Protein AF-A0AA39CEP9-F1 (afdb_monomer)

Organism: NCBI:txid386627

Foldseek 3Di:
DDDLDDDDLDDDDPVVVVVCCVVVVVVVVVDDPPDAQWDDDPQWIKGWDDDPPDIDIDIDGPPDDNVVVNVLSVLLVVLQCVVVVHDDPVCCNVPVVLSVLLVCLQDDSRDGDDPDSVVSNVVSVVVVVVVVVVVVVVVVVVPDDDDDDDDDDPDDDDDDDDDDDDD

Secondary structure (DSSP, 8-state):
---S----SS---HHHHHHHHHHHHHHHHT--TTS-SEEEETTEEEEEEEETTEEEEEEEETTS-HHHHHHHHHHHHHHHHHHHTS--HHHHHHTHHHHHHHHHHHEETTEE----HHHHHHHHHHHHHHHHHHHHHHHHTT-S-----------------------

Solvent-accessible surface area (backbone atoms only — not comparable to full-atom values): 10769 Å² total; per-residue (Å²): 137,83,87,81,77,86,88,74,73,64,96,68,54,72,69,54,51,55,48,50,53,53,55,52,52,52,58,60,68,71,57,60,94,88,56,76,54,67,43,82,54,86,84,31,30,36,34,46,50,77,57,93,94,45,76,49,76,46,80,45,55,70,86,56,62,63,67,59,55,50,49,51,56,50,52,51,52,55,49,47,28,65,72,65,66,70,61,51,78,62,57,46,64,78,42,40,67,59,54,49,50,60,45,50,52,34,36,49,89,80,39,85,67,50,86,52,72,66,54,46,56,50,53,53,56,50,50,54,54,49,54,55,50,55,56,53,55,64,60,67,66,70,84,63,86,91,79,89,80,83,93,84,76,93,81,83,87,87,86,88,88,85,82,96,79,89,129

Sequence (167 aa):
MTIKLAKWFTTLSPKEKAKIIKDVSQLVLARRTRMCNFLEYKDTKIVYRRYASLFFIAGCDSTDNELITLEIVHRYVEQMDKYYGNVCELDIIFNFQKAYFILDELLLAGELQESSKKNVLRCISQEDSLEDMEVEESQDETFIPAANLGPFVLLCSLVEEEVTKIM

Radius of gyration: 21.0 Å; Cα contacts (8 Å, |Δi|>4): 109; chains: 1; bounding box: 63×56×38 Å

pLDDT: mean 81.86, std 21.11, range [27.89, 96.25]

Mean predicted aligned error: 10.54 Å

Nearest PDB structures (foldseek):
  4p6z-assembly1_S  TM=9.829E-01  e=8.992E-15  Homo sapiens
  7r4h-assembly1_S  TM=9.831E-01  e=3.363E-13  Homo sapiens
  6cm9-assembly1_S  TM=9.829E-01  e=1.995E-12  Homo sapiens
  6uri-assembly1_S  TM=9.798E-01  e=3.685E-12  Homo sapiens
  6owt-assembly1_S  TM=9.808E-01  e=1.379E-10  Rattus norvegicus

Structure (mmCIF, N/CA/C/O backbone):
data_AF-A0AA39CEP9-F1
#
_entry.id   AF-A0AA39CEP9-F1
#
loop_
_atom_site.group_PDB
_atom_site.id
_atom_site.type_symbol
_atom_site.label_atom_id
_atom_site.label_alt_id
_atom_site.label_comp_id
_atom_site.label_asym_id
_atom_site.label_entity_id
_atom_site.label_seq_id
_atom_site.pdbx_PDB_ins_code
_atom_site.Cartn_x
_atom_site.Cartn_y
_atom_site.Cartn_z
_atom_site.occupancy
_atom_site.B_iso_or_equiv
_atom_site.auth_seq_id
_atom_site.auth_comp_id
_atom_site.auth_asym_id
_atom_site.auth_atom_id
_atom_site.pdbx_PDB_model_num
ATOM 1 N N . MET A 1 1 ? 8.141 -8.859 13.528 1.00 68.44 1 MET A N 1
ATOM 2 C CA . MET A 1 1 ? 7.920 -8.283 12.187 1.00 68.44 1 MET A CA 1
ATOM 3 C C . MET A 1 1 ? 8.521 -6.896 12.196 1.00 68.44 1 MET A C 1
ATOM 5 O O . MET A 1 1 ? 8.177 -6.120 13.078 1.00 68.44 1 MET A O 1
ATOM 9 N N . THR A 1 2 ? 9.456 -6.630 11.290 1.00 83.56 2 THR A N 1
ATOM 10 C CA . THR A 1 2 ? 10.071 -5.306 11.133 1.00 83.56 2 THR A CA 1
ATOM 11 C C . THR A 1 2 ? 9.323 -4.560 10.041 1.00 83.56 2 THR A C 1
ATOM 13 O O . THR A 1 2 ? 9.011 -5.148 9.007 1.00 83.56 2 THR A O 1
ATOM 16 N N . ILE A 1 3 ? 9.017 -3.287 10.270 1.00 88.50 3 ILE A N 1
ATOM 17 C CA . ILE A 1 3 ? 8.316 -2.453 9.291 1.00 88.50 3 ILE A CA 1
ATOM 18 C C . ILE A 1 3 ? 9.317 -1.981 8.246 1.00 88.50 3 ILE A C 1
ATOM 20 O O . ILE A 1 3 ? 10.389 -1.499 8.601 1.00 88.50 3 ILE A O 1
ATOM 24 N N . LYS A 1 4 ? 8.952 -2.127 6.972 1.00 90.44 4 LYS A N 1
ATOM 25 C CA . LYS A 1 4 ? 9.748 -1.644 5.833 1.00 90.44 4 LYS A CA 1
ATOM 26 C C . LYS A 1 4 ? 9.171 -0.364 5.241 1.00 90.44 4 LYS A C 1
ATOM 28 O O . LYS A 1 4 ? 9.915 0.539 4.895 1.00 90.44 4 LYS A O 1
ATOM 33 N N . LEU A 1 5 ? 7.845 -0.274 5.193 1.00 91.88 5 LEU A N 1
ATOM 34 C CA . LEU A 1 5 ? 7.105 0.865 4.666 1.00 91.88 5 LEU A CA 1
ATOM 35 C C . LEU A 1 5 ? 5.821 1.042 5.483 1.00 91.88 5 LEU A C 1
ATOM 37 O O . LEU A 1 5 ? 5.198 0.050 5.869 1.00 91.88 5 LEU A O 1
ATOM 41 N N . ALA A 1 6 ? 5.437 2.288 5.775 1.00 94.19 6 ALA A N 1
ATOM 42 C CA . ALA A 1 6 ? 4.189 2.599 6.466 1.00 94.19 6 ALA A CA 1
ATOM 43 C C . ALA A 1 6 ? 3.612 3.941 5.994 1.00 94.19 6 ALA A C 1
ATOM 45 O O . ALA A 1 6 ? 4.120 5.003 6.348 1.00 94.19 6 ALA A O 1
ATOM 46 N N . LYS A 1 7 ? 2.498 3.890 5.257 1.00 94.25 7 LYS A N 1
ATOM 47 C CA . LYS A 1 7 ? 1.710 5.065 4.865 1.00 94.25 7 LYS A CA 1
ATOM 48 C C . LYS A 1 7 ? 0.469 5.173 5.752 1.00 94.25 7 LYS A C 1
ATOM 50 O O . LYS A 1 7 ? -0.223 4.184 5.977 1.00 94.25 7 LYS A O 1
ATOM 55 N N . TRP A 1 8 ? 0.193 6.375 6.254 1.00 94.19 8 TRP A N 1
ATOM 56 C CA . TRP A 1 8 ? -1.000 6.680 7.047 1.00 94.19 8 TRP A CA 1
ATOM 57 C C . TRP A 1 8 ? -1.818 7.742 6.321 1.00 94.19 8 TRP A C 1
ATOM 59 O O . TRP A 1 8 ? -1.322 8.849 6.124 1.00 94.19 8 TRP A O 1
ATOM 69 N N . PHE A 1 9 ? -3.055 7.413 5.952 1.00 91.19 9 PHE A N 1
ATOM 70 C CA . PHE A 1 9 ? -3.976 8.348 5.292 1.00 91.19 9 PHE A CA 1
ATOM 71 C C . PHE A 1 9 ? -4.805 9.172 6.284 1.00 91.19 9 PHE A C 1
ATOM 73 O O . PHE A 1 9 ? -5.369 10.198 5.924 1.00 91.19 9 PHE A O 1
ATOM 80 N N . THR A 1 10 ? -4.836 8.759 7.553 1.00 89.38 10 THR A N 1
ATOM 81 C CA . THR A 1 10 ? -5.510 9.472 8.639 1.00 89.38 10 THR A CA 1
ATOM 82 C C . THR A 1 10 ? -4.504 10.110 9.591 1.00 89.38 10 THR A C 1
ATOM 84 O O . THR A 1 10 ? -3.402 9.600 9.843 1.00 89.38 10 THR A O 1
ATOM 87 N N . THR A 1 11 ? -4.889 11.257 10.143 1.00 91.62 11 THR A N 1
ATOM 88 C CA . THR A 1 11 ? -4.102 11.966 11.147 1.00 91.62 11 THR A CA 1
ATOM 89 C C . THR A 1 11 ? -4.262 11.274 12.498 1.00 91.62 11 THR A C 1
ATOM 91 O O . THR A 1 11 ? -5.309 11.313 13.133 1.00 91.62 11 THR A O 1
ATOM 94 N N . LEU A 1 12 ? -3.195 10.611 12.937 1.00 91.56 12 LEU A N 1
ATOM 95 C CA . LEU A 1 12 ? -3.130 9.890 14.210 1.00 91.56 12 LEU A CA 1
ATOM 96 C C . LEU A 1 12 ? -1.885 10.313 14.980 1.00 91.56 12 LEU A C 1
ATOM 98 O O . LEU A 1 12 ? -0.846 10.614 14.377 1.00 91.56 12 LEU A O 1
ATOM 102 N N . SER A 1 13 ? -1.955 10.273 16.311 1.00 95.69 13 SER A N 1
ATOM 103 C CA . SER A 1 13 ? -0.782 10.553 17.137 1.00 95.69 13 SER A CA 1
ATOM 104 C C . SER A 1 13 ? 0.291 9.461 16.964 1.00 95.69 13 SER A C 1
ATOM 106 O O . SER A 1 13 ? -0.036 8.292 16.727 1.00 95.69 13 SER A O 1
ATOM 108 N N . PRO A 1 14 ? 1.590 9.778 17.134 1.00 94.50 14 PRO A N 1
ATOM 109 C CA . PRO A 1 14 ? 2.659 8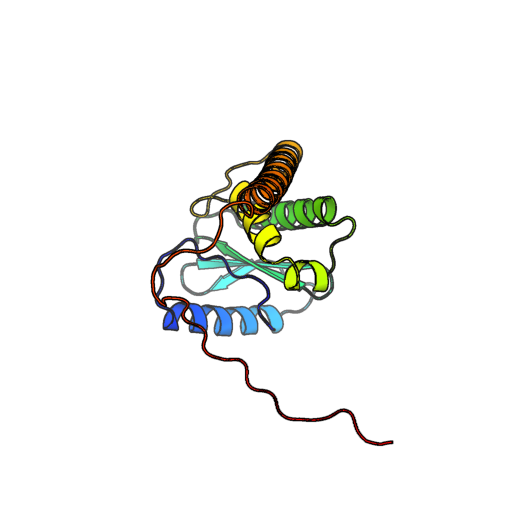.776 17.049 1.00 94.50 14 PRO A CA 1
ATOM 110 C C . PRO A 1 14 ? 2.459 7.596 18.012 1.00 94.50 14 PRO A C 1
ATOM 112 O O . PRO A 1 14 ? 2.756 6.449 17.677 1.00 94.50 14 PRO A O 1
ATOM 115 N N . LYS A 1 15 ? 1.891 7.867 19.194 1.00 96.19 15 LYS A N 1
ATOM 116 C CA . LYS A 1 15 ? 1.566 6.855 20.205 1.00 96.19 15 LYS A CA 1
ATOM 117 C C . LYS A 1 15 ? 0.506 5.872 19.707 1.00 96.19 15 LYS A C 1
ATOM 119 O O . LYS A 1 15 ? 0.637 4.668 19.921 1.00 96.19 15 LYS A O 1
ATOM 124 N N . GLU A 1 16 ? -0.533 6.368 19.041 1.00 94.19 16 GLU A N 1
ATOM 125 C CA . GLU A 1 16 ? -1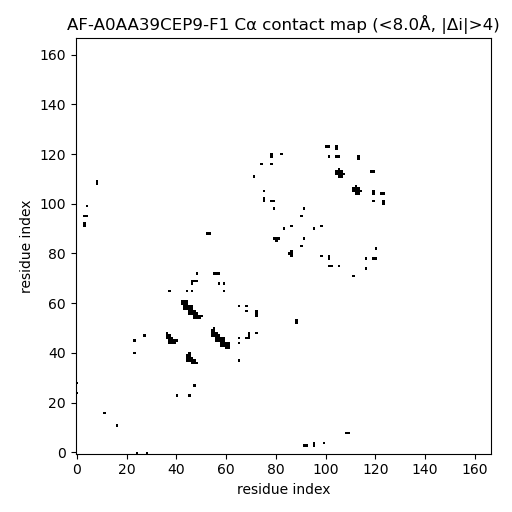.583 5.527 18.465 1.00 94.19 16 GLU A CA 1
ATOM 126 C C . GLU A 1 16 ? -1.062 4.707 17.291 1.00 94.19 16 GLU A C 1
ATOM 128 O O . GLU A 1 16 ? -1.299 3.501 17.258 1.00 94.19 16 GLU A O 1
ATOM 133 N N . LYS A 1 17 ? -0.282 5.319 16.390 1.00 93.44 17 LYS A N 1
ATOM 134 C CA . LYS A 1 17 ? 0.364 4.615 15.271 1.00 93.44 17 LYS A CA 1
ATOM 135 C C . LYS A 1 17 ? 1.215 3.447 15.769 1.00 93.44 17 LYS A C 1
ATOM 137 O O . LYS A 1 17 ? 1.037 2.318 15.315 1.00 93.44 17 LYS A O 1
ATOM 142 N N . ALA A 1 18 ? 2.077 3.689 16.759 1.00 94.00 18 ALA A N 1
ATOM 143 C CA . ALA A 1 18 ? 2.921 2.656 17.357 1.00 94.00 18 ALA A CA 1
ATOM 144 C C . ALA A 1 18 ? 2.101 1.532 18.016 1.00 94.00 18 ALA A C 1
ATOM 146 O O . ALA A 1 18 ? 2.443 0.355 17.885 1.00 94.00 18 ALA A O 1
ATOM 147 N N . LYS A 1 19 ? 0.995 1.880 18.690 1.00 95.38 19 LYS A N 1
ATOM 148 C CA . LYS A 1 19 ? 0.084 0.896 19.285 1.00 95.38 19 LYS A CA 1
ATOM 149 C C . LYS A 1 19 ? -0.580 0.026 18.215 1.00 95.38 19 LYS A C 1
ATOM 151 O O . LYS A 1 19 ? -0.530 -1.192 18.322 1.00 95.38 19 LYS A O 1
ATOM 156 N N . ILE A 1 20 ? -1.143 0.636 17.171 1.00 94.38 20 ILE A N 1
ATOM 157 C CA . ILE A 1 20 ? -1.803 -0.081 16.068 1.00 94.38 20 ILE A CA 1
ATOM 158 C C . ILE A 1 20 ? -0.818 -1.022 15.378 1.00 94.38 20 ILE A C 1
ATOM 160 O O . ILE A 1 20 ? -1.121 -2.197 15.207 1.00 94.38 20 ILE A O 1
ATOM 164 N N . ILE A 1 21 ? 0.378 -0.533 15.043 1.00 94.38 21 ILE A N 1
ATOM 165 C CA . ILE A 1 21 ? 1.449 -1.343 14.453 1.00 94.38 21 ILE A CA 1
ATOM 166 C C . ILE A 1 21 ? 1.723 -2.586 15.299 1.00 94.38 21 ILE A C 1
ATOM 168 O O . ILE A 1 21 ? 1.793 -3.692 14.761 1.00 94.38 21 ILE A O 1
ATOM 172 N N . LYS A 1 22 ? 1.886 -2.411 16.615 1.00 94.88 22 LYS A N 1
ATOM 173 C CA . LYS A 1 22 ? 2.195 -3.508 17.534 1.00 94.88 22 LYS A CA 1
ATOM 174 C C . LYS A 1 22 ? 1.056 -4.525 17.583 1.00 94.88 22 LYS A C 1
ATOM 176 O O . LYS A 1 22 ? 1.308 -5.713 17.387 1.00 94.88 22 LYS A O 1
ATOM 181 N N . ASP A 1 23 ? -0.165 -4.055 17.816 1.00 95.19 23 ASP A N 1
ATOM 182 C CA . ASP A 1 23 ? -1.343 -4.902 18.004 1.00 95.19 23 ASP A CA 1
ATOM 183 C C . ASP A 1 23 ? -1.659 -5.681 16.713 1.00 95.19 23 ASP A C 1
ATOM 185 O O . ASP A 1 23 ? -1.770 -6.908 16.727 1.00 95.19 23 ASP A O 1
ATOM 189 N N . VAL A 1 24 ? -1.695 -4.996 15.564 1.00 94.94 24 VAL A N 1
ATOM 190 C CA . VAL A 1 24 ? -1.985 -5.609 14.257 1.00 94.94 24 VAL A CA 1
ATOM 191 C C . VAL A 1 24 ? -0.888 -6.589 13.837 1.00 94.94 24 VAL A C 1
ATOM 193 O O . VAL A 1 24 ? -1.197 -7.683 13.365 1.00 94.94 24 VAL A O 1
ATOM 196 N N . SER A 1 25 ? 0.389 -6.257 14.058 1.00 93.69 25 SER A N 1
ATOM 197 C CA . SER A 1 25 ? 1.491 -7.181 13.752 1.00 93.69 25 SER A CA 1
ATOM 198 C C . SER A 1 25 ? 1.373 -8.480 14.549 1.00 93.69 25 SER A C 1
ATOM 200 O O . SER A 1 25 ? 1.591 -9.557 14.002 1.00 93.69 25 SER A O 1
ATOM 202 N N . GLN A 1 26 ? 1.013 -8.404 15.834 1.00 94.00 26 GLN A N 1
ATOM 203 C CA . GLN A 1 26 ? 0.819 -9.595 16.664 1.00 94.00 26 GLN A CA 1
ATOM 204 C C . GLN A 1 26 ? -0.358 -10.443 16.173 1.00 94.00 26 GLN A C 1
ATOM 206 O O . GLN A 1 26 ? -0.219 -11.661 16.054 1.00 94.00 26 GLN A O 1
ATOM 211 N N . LEU A 1 27 ? -1.482 -9.803 15.833 1.00 93.44 27 LEU A N 1
ATOM 212 C CA . LEU A 1 27 ? -2.666 -10.487 15.311 1.00 93.44 27 LEU A CA 1
ATOM 213 C C . LEU A 1 27 ? -2.375 -11.219 13.999 1.00 93.44 27 LEU A C 1
ATOM 215 O O . LEU A 1 27 ? -2.726 -12.388 13.872 1.00 93.44 27 LEU A O 1
ATOM 219 N N . VAL A 1 28 ? -1.700 -10.569 13.047 1.00 93.12 28 VAL A N 1
ATOM 220 C CA . VAL A 1 28 ? -1.369 -11.168 11.743 1.00 93.12 28 VAL A CA 1
ATOM 221 C C . VAL A 1 28 ? -0.375 -12.323 11.894 1.00 93.12 28 VAL A C 1
ATOM 223 O O . VAL A 1 28 ? -0.579 -13.385 11.306 1.00 93.12 28 VAL A O 1
ATOM 226 N N . LEU A 1 29 ? 0.668 -12.162 12.718 1.00 91.38 29 LEU A N 1
ATOM 227 C CA . LEU A 1 29 ? 1.691 -13.197 12.926 1.00 91.38 29 LEU A CA 1
ATOM 228 C C . LEU A 1 29 ? 1.165 -14.445 13.645 1.00 91.38 29 LEU A C 1
ATOM 230 O O . LEU A 1 29 ? 1.712 -15.529 13.457 1.00 91.38 29 LEU A O 1
ATOM 234 N N . ALA A 1 30 ? 0.114 -14.316 14.454 1.00 92.50 30 ALA A N 1
ATOM 235 C CA . ALA A 1 30 ? -0.500 -15.450 15.138 1.00 92.50 30 ALA A CA 1
ATOM 236 C C . ALA A 1 30 ? -1.311 -16.365 14.195 1.00 92.50 30 ALA A C 1
ATOM 238 O O . ALA A 1 30 ? -1.714 -17.462 14.593 1.00 92.50 30 ALA A O 1
ATOM 239 N N . ARG A 1 31 ? -1.577 -15.944 12.948 1.00 91.94 31 ARG A N 1
ATOM 240 C CA . ARG A 1 31 ? -2.445 -16.683 12.021 1.00 91.94 31 ARG A CA 1
ATOM 241 C C . ARG A 1 31 ? -1.713 -17.758 11.231 1.00 91.94 31 ARG A C 1
ATOM 243 O O . ARG A 1 31 ? -0.578 -17.602 10.790 1.00 91.94 31 ARG A O 1
ATOM 250 N N . ARG A 1 32 ? -2.425 -18.861 10.984 1.00 89.75 32 ARG A N 1
ATOM 251 C CA . ARG A 1 32 ? -1.965 -19.960 10.121 1.00 89.75 32 ARG A CA 1
ATOM 252 C C . ARG A 1 32 ? -2.247 -19.649 8.649 1.00 89.75 32 ARG A C 1
ATOM 254 O O . ARG A 1 32 ? -3.210 -18.962 8.329 1.00 89.75 32 ARG A O 1
ATOM 261 N N . THR A 1 33 ? -1.471 -20.244 7.745 1.00 84.19 33 THR A N 1
ATOM 262 C CA . THR A 1 33 ? -1.512 -19.977 6.291 1.00 84.19 33 THR A CA 1
ATOM 263 C C . THR A 1 33 ? -2.837 -20.287 5.589 1.00 84.19 33 THR A C 1
ATOM 265 O O . THR A 1 33 ? -3.079 -19.752 4.517 1.00 84.19 33 THR A O 1
ATOM 268 N N . ARG A 1 34 ? -3.695 -21.143 6.160 1.00 87.31 34 ARG A N 1
ATOM 269 C CA . ARG A 1 34 ? -5.008 -21.509 5.587 1.00 87.31 34 ARG A CA 1
ATOM 270 C C . ARG A 1 34 ? -6.176 -20.673 6.119 1.00 87.31 34 ARG A C 1
ATOM 272 O O . ARG A 1 34 ? -7.325 -20.977 5.817 1.00 87.31 34 ARG A O 1
ATOM 279 N N . MET A 1 35 ? -5.904 -19.688 6.970 1.00 92.25 35 MET A N 1
ATOM 280 C CA . MET A 1 35 ? -6.939 -18.798 7.488 1.00 92.25 35 MET A CA 1
ATOM 281 C C . MET A 1 35 ? -7.296 -17.711 6.465 1.00 92.25 35 MET A C 1
ATOM 283 O O . MET A 1 35 ? -6.546 -17.481 5.520 1.00 92.25 35 MET A O 1
ATOM 287 N N . CYS A 1 36 ? -8.447 -17.053 6.642 1.00 92.88 36 CYS A N 1
ATOM 288 C CA . CYS A 1 36 ? -8.855 -15.961 5.758 1.00 92.88 36 CYS A CA 1
ATOM 289 C C . CYS A 1 36 ? -7.887 -14.770 5.837 1.00 92.88 36 CYS A C 1
ATOM 291 O O . CYS A 1 36 ? -7.156 -14.618 6.807 1.00 92.88 36 CYS A O 1
ATOM 293 N N . ASN A 1 37 ? -7.915 -13.902 4.829 1.00 94.69 37 ASN A N 1
ATOM 294 C CA . ASN A 1 37 ? -7.047 -12.720 4.746 1.00 94.69 37 ASN A CA 1
ATOM 295 C C . ASN A 1 37 ? -7.614 -11.490 5.478 1.00 94.69 37 ASN A C 1
ATOM 297 O O . ASN A 1 37 ? -7.058 -10.400 5.373 1.00 94.69 37 ASN A O 1
ATOM 301 N N . PHE A 1 38 ? -8.717 -11.662 6.211 1.00 95.75 38 PHE A N 1
ATOM 302 C CA . PHE A 1 38 ? -9.470 -10.584 6.856 1.00 95.75 38 PHE A CA 1
ATOM 303 C C . PHE A 1 38 ? -9.497 -10.779 8.366 1.00 95.75 38 PHE A C 1
ATOM 305 O O . PHE A 1 38 ? -9.550 -11.913 8.856 1.00 95.75 38 PHE A O 1
ATOM 312 N N . LEU A 1 39 ? -9.412 -9.673 9.089 1.00 93.81 39 LEU A N 1
ATOM 313 C CA . LEU A 1 39 ? -9.354 -9.586 10.542 1.00 93.81 39 LEU A CA 1
ATOM 314 C C . LEU A 1 39 ? -10.194 -8.393 10.981 1.00 93.81 39 LEU A C 1
ATOM 316 O O . LEU A 1 39 ? -10.124 -7.336 10.365 1.00 93.81 39 LEU A O 1
ATOM 320 N N . GLU A 1 40 ? -10.923 -8.535 12.075 1.00 93.81 40 GLU A N 1
ATOM 321 C CA . GLU A 1 40 ? -11.543 -7.391 12.739 1.00 93.81 40 GLU A CA 1
ATOM 322 C C . GLU A 1 40 ? -10.560 -6.809 13.755 1.00 93.81 40 GLU A C 1
ATOM 324 O O . GLU A 1 40 ? -9.899 -7.541 14.499 1.00 93.81 40 GLU A O 1
ATOM 329 N N . TYR A 1 41 ? -10.445 -5.485 13.779 1.00 93.12 41 TYR A N 1
ATOM 330 C CA . TYR A 1 41 ? -9.630 -4.771 14.748 1.00 93.12 41 TYR A CA 1
ATOM 331 C C . TYR A 1 41 ? -10.361 -3.504 15.186 1.00 93.12 41 TYR A C 1
ATOM 333 O O . TYR A 1 41 ? -10.324 -2.479 14.511 1.00 93.12 41 TYR A O 1
ATOM 341 N N . LYS A 1 42 ? -10.991 -3.567 16.365 1.00 91.81 42 LYS A N 1
ATOM 342 C CA . LYS A 1 42 ? -11.887 -2.508 16.860 1.00 91.81 42 LYS A CA 1
ATOM 343 C C . LYS A 1 42 ? -13.000 -2.246 15.834 1.00 91.81 42 LYS A C 1
ATOM 345 O O . LYS A 1 42 ? -13.601 -3.202 15.362 1.00 91.81 42 LYS A O 1
ATOM 350 N N . ASP A 1 43 ? -13.233 -0.985 15.484 1.00 90.75 43 ASP A N 1
ATOM 351 C CA . ASP A 1 43 ? -14.258 -0.554 14.534 1.00 90.75 43 ASP A CA 1
ATOM 352 C C . ASP A 1 43 ? -13.769 -0.573 13.073 1.00 90.75 43 ASP A C 1
ATOM 354 O O . ASP A 1 43 ? -14.445 -0.060 12.187 1.00 90.75 43 ASP A O 1
ATOM 358 N N . THR A 1 44 ? -12.589 -1.143 12.803 1.00 92.06 44 THR A N 1
ATOM 359 C CA . THR A 1 44 ? -12.034 -1.259 11.451 1.00 92.06 44 THR A CA 1
ATOM 360 C C . THR A 1 44 ? -11.737 -2.705 11.082 1.00 92.06 44 THR A C 1
ATOM 362 O O . THR A 1 44 ? -11.664 -3.610 11.922 1.00 92.06 44 THR A O 1
ATOM 365 N N . LYS A 1 45 ? -11.550 -2.931 9.784 1.00 93.69 45 LYS A N 1
ATOM 366 C CA . LYS A 1 45 ? -11.164 -4.223 9.230 1.00 93.69 45 LYS A CA 1
ATOM 367 C C . LYS A 1 45 ? -9.724 -4.160 8.747 1.00 93.69 45 LYS A C 1
ATOM 369 O O . LYS A 1 45 ? -9.291 -3.191 8.126 1.00 93.69 45 LYS A O 1
ATOM 374 N N . ILE A 1 46 ? -8.974 -5.215 9.026 1.00 95.94 46 ILE A N 1
ATOM 375 C CA . ILE A 1 46 ? -7.604 -5.399 8.569 1.00 95.94 46 ILE A CA 1
ATOM 376 C C . ILE A 1 46 ? -7.591 -6.464 7.482 1.00 95.94 46 ILE A C 1
ATOM 378 O O . ILE A 1 46 ? -8.005 -7.606 7.686 1.00 95.94 46 ILE A O 1
ATOM 382 N N . VAL A 1 47 ? -7.048 -6.085 6.336 1.00 96.25 47 VAL A N 1
ATOM 383 C CA . VAL A 1 47 ? -6.810 -6.946 5.186 1.00 96.25 47 VAL A CA 1
ATOM 384 C C . VAL A 1 47 ? -5.312 -7.179 5.101 1.00 96.25 47 VAL A C 1
ATOM 386 O O . VAL A 1 47 ? -4.534 -6.229 5.128 1.00 96.25 47 VAL A O 1
ATOM 389 N N . TYR A 1 48 ? -4.874 -8.430 5.005 1.00 95.69 48 TYR A N 1
ATOM 390 C CA . TYR A 1 48 ? -3.452 -8.723 4.853 1.00 95.69 48 TYR A CA 1
ATOM 391 C C . TYR A 1 48 ? -3.192 -9.822 3.834 1.00 95.69 48 TYR A C 1
ATOM 393 O O . TYR A 1 48 ? -4.003 -10.721 3.626 1.00 95.69 48 TYR A O 1
ATOM 401 N N . ARG A 1 49 ? -2.013 -9.778 3.216 1.00 94.44 49 ARG A N 1
ATOM 402 C CA . ARG A 1 49 ? -1.536 -10.823 2.313 1.00 94.44 49 ARG A CA 1
ATOM 403 C C . ARG A 1 49 ? -0.033 -10.992 2.451 1.00 94.44 49 ARG A C 1
ATOM 405 O O . ARG A 1 49 ? 0.715 -10.022 2.555 1.00 94.44 49 ARG A O 1
ATOM 412 N N . ARG A 1 50 ? 0.407 -12.248 2.456 1.00 93.00 50 ARG A N 1
ATOM 413 C CA . ARG A 1 50 ? 1.824 -12.603 2.521 1.00 93.00 50 ARG A CA 1
ATOM 414 C C . ARG A 1 50 ? 2.371 -12.849 1.114 1.00 93.00 50 ARG A C 1
ATOM 416 O O . ARG A 1 50 ? 1.833 -13.695 0.402 1.00 93.00 50 ARG A O 1
ATOM 423 N N . TYR A 1 51 ? 3.461 -12.171 0.764 1.00 91.56 51 TYR A N 1
ATOM 424 C CA . TYR A 1 51 ? 4.251 -12.397 -0.449 1.00 91.56 51 TYR A CA 1
ATOM 425 C C . TYR A 1 51 ? 5.686 -12.732 -0.032 1.00 91.56 51 TYR A C 1
ATOM 427 O O . TYR A 1 51 ? 6.373 -11.899 0.549 1.00 91.56 51 TYR A O 1
ATOM 435 N N . ALA A 1 52 ? 6.126 -13.971 -0.269 1.00 89.44 52 ALA A N 1
ATOM 436 C CA . ALA A 1 52 ? 7.415 -14.482 0.214 1.00 89.44 52 ALA A CA 1
ATOM 437 C C . ALA A 1 52 ? 7.628 -14.255 1.735 1.00 89.44 52 ALA A C 1
ATOM 439 O O . ALA A 1 52 ? 6.885 -14.808 2.554 1.00 89.44 52 ALA A O 1
ATOM 440 N N . SER A 1 53 ? 8.647 -13.491 2.140 1.00 87.25 53 SER A N 1
ATOM 441 C CA . SER A 1 53 ? 8.911 -13.113 3.540 1.00 87.25 53 SER A CA 1
ATOM 442 C C . SER A 1 53 ? 8.100 -11.901 4.013 1.00 87.25 53 SER A C 1
ATOM 444 O O . SER A 1 53 ? 8.008 -11.671 5.219 1.00 87.25 53 SER A O 1
ATOM 446 N N . LEU A 1 54 ? 7.485 -11.149 3.097 1.00 90.81 54 LEU A N 1
ATOM 447 C CA . LEU A 1 54 ? 6.842 -9.870 3.377 1.00 90.81 54 LEU A CA 1
ATOM 448 C C . LEU A 1 54 ? 5.349 -10.024 3.669 1.00 90.81 54 LEU A C 1
ATOM 450 O O . LEU A 1 54 ? 4.631 -10.803 3.034 1.00 90.81 54 LEU A O 1
ATOM 454 N N . PHE A 1 55 ? 4.874 -9.229 4.625 1.00 93.75 55 PHE A N 1
ATOM 455 C CA . PHE A 1 55 ? 3.458 -9.076 4.935 1.00 93.75 55 PHE A CA 1
ATOM 456 C C . PHE A 1 55 ? 3.002 -7.688 4.511 1.00 93.75 55 PHE A C 1
ATOM 458 O O . PHE A 1 55 ? 3.523 -6.686 4.996 1.00 93.75 55 PHE A O 1
ATOM 465 N N . PHE A 1 56 ? 2.000 -7.654 3.642 1.00 95.50 56 PHE A N 1
ATOM 466 C CA . PHE A 1 56 ? 1.306 -6.440 3.247 1.00 95.50 56 PHE A CA 1
ATOM 467 C C . PHE A 1 56 ? 0.007 -6.374 4.028 1.00 95.50 56 PHE A C 1
ATOM 469 O O . PHE A 1 56 ? -0.738 -7.354 4.060 1.00 95.50 56 PHE A O 1
ATOM 476 N N . ILE A 1 57 ? -0.227 -5.248 4.693 1.00 96.00 57 ILE A N 1
ATOM 477 C CA . ILE A 1 57 ? -1.345 -5.055 5.611 1.00 96.00 57 ILE A CA 1
ATOM 478 C C . ILE A 1 57 ? -1.991 -3.713 5.275 1.00 96.00 57 ILE A C 1
ATOM 480 O O . ILE A 1 57 ? -1.299 -2.701 5.203 1.00 96.00 57 ILE A O 1
ATOM 484 N N . ALA A 1 58 ? -3.305 -3.717 5.095 1.00 96.25 58 ALA A N 1
ATOM 485 C CA . ALA A 1 58 ? -4.129 -2.543 4.864 1.00 96.25 58 ALA A CA 1
ATOM 486 C C . ALA A 1 58 ? -5.253 -2.498 5.906 1.00 96.25 58 ALA A C 1
ATOM 488 O O . ALA A 1 58 ? -5.837 -3.527 6.247 1.00 96.25 58 ALA A O 1
ATOM 489 N N . GLY A 1 59 ? -5.535 -1.305 6.425 1.00 94.94 59 GLY A N 1
ATOM 490 C CA . GLY A 1 59 ? -6.733 -1.041 7.216 1.00 94.94 59 GLY A CA 1
ATOM 491 C C . GLY A 1 59 ? -7.800 -0.415 6.327 1.00 94.94 59 GLY A C 1
ATOM 492 O O . GLY A 1 59 ? -7.479 0.471 5.542 1.00 94.94 59 GLY A O 1
ATOM 493 N N . CYS A 1 60 ? -9.036 -0.875 6.460 1.00 93.06 60 CYS A N 1
ATOM 494 C CA . CYS A 1 60 ? -10.212 -0.354 5.764 1.00 93.06 60 CYS A CA 1
ATOM 495 C C . CYS A 1 60 ? -11.365 -0.184 6.756 1.00 93.06 60 CYS A C 1
ATOM 497 O O . CYS A 1 60 ? -11.324 -0.736 7.866 1.00 93.06 60 CYS A O 1
ATOM 499 N N . ASP A 1 61 ? -12.364 0.613 6.389 1.00 92.94 61 ASP A N 1
ATOM 500 C CA . ASP A 1 61 ? -13.526 0.820 7.239 1.00 92.94 61 ASP A CA 1
ATOM 501 C C . ASP A 1 61 ? -14.373 -0.460 7.329 1.00 92.94 61 ASP A C 1
ATOM 503 O O . ASP A 1 61 ? -14.315 -1.365 6.496 1.00 92.94 61 ASP A O 1
ATOM 507 N N . SER A 1 62 ? -15.186 -0.549 8.375 1.00 91.38 62 SER A N 1
ATOM 508 C CA . SER A 1 62 ? -16.150 -1.630 8.569 1.00 91.38 62 SER A CA 1
ATOM 509 C C . SER A 1 62 ? -17.155 -1.761 7.416 1.00 91.38 62 SER A C 1
ATOM 511 O O . SER A 1 62 ? -17.674 -2.856 7.180 1.00 91.38 62 SER A O 1
ATOM 513 N N . THR A 1 63 ? -17.408 -0.674 6.685 1.00 93.50 63 THR A N 1
ATOM 514 C CA . THR A 1 63 ? -18.344 -0.626 5.555 1.00 93.50 63 THR A CA 1
ATOM 515 C C . THR A 1 63 ? -17.704 -0.961 4.205 1.00 93.50 63 THR A C 1
ATOM 517 O O . THR A 1 63 ? -18.426 -1.274 3.256 1.00 93.50 63 THR A O 1
ATOM 520 N N . ASP A 1 64 ? -16.371 -0.977 4.130 1.00 92.56 64 ASP A N 1
ATOM 521 C CA . ASP A 1 64 ? -15.636 -1.233 2.895 1.00 92.56 64 ASP A CA 1
ATOM 522 C C . ASP A 1 64 ? -15.645 -2.710 2.496 1.00 92.56 64 ASP A C 1
ATOM 524 O O . ASP A 1 64 ? -15.774 -3.625 3.317 1.00 92.56 64 ASP A O 1
ATOM 528 N N . ASN A 1 65 ? -15.455 -2.937 1.195 1.00 94.44 65 ASN A N 1
ATOM 529 C CA . ASN A 1 65 ? -15.306 -4.270 0.634 1.00 94.44 65 ASN A CA 1
ATOM 530 C C . ASN A 1 65 ? -13.853 -4.749 0.750 1.00 94.44 65 ASN A C 1
ATOM 532 O O . ASN A 1 65 ? -12.956 -4.287 0.039 1.00 94.44 65 ASN A O 1
ATOM 536 N N . GLU A 1 66 ? -13.644 -5.764 1.580 1.00 94.31 66 GLU A N 1
ATOM 537 C CA . GLU A 1 66 ? -12.328 -6.306 1.901 1.00 94.31 66 GLU A CA 1
ATOM 538 C C . GLU A 1 66 ? -11.642 -6.958 0.693 1.00 94.31 66 GLU A C 1
ATOM 540 O O . GLU A 1 66 ? -10.411 -6.983 0.607 1.00 94.31 66 GLU A O 1
ATOM 545 N N . LEU A 1 67 ? -12.421 -7.477 -0.265 1.00 96.12 67 LEU A N 1
ATOM 546 C CA . LEU A 1 67 ? -11.895 -8.066 -1.499 1.00 96.12 67 LEU A CA 1
ATOM 547 C C . LEU A 1 67 ? -11.288 -6.995 -2.406 1.00 96.12 67 LEU A C 1
ATOM 549 O O . LEU A 1 67 ? -10.256 -7.239 -3.030 1.00 96.12 67 LEU A O 1
ATOM 553 N N . ILE A 1 68 ? -11.891 -5.804 -2.448 1.00 94.69 68 ILE A N 1
ATOM 554 C CA . ILE A 1 68 ? -11.365 -4.682 -3.232 1.00 94.69 68 ILE A CA 1
ATOM 555 C C . ILE A 1 68 ? -10.034 -4.227 -2.637 1.00 94.69 68 ILE A C 1
ATOM 557 O O . ILE A 1 68 ? -9.049 -4.110 -3.365 1.00 94.69 68 ILE A O 1
ATOM 561 N N . THR A 1 69 ? -9.960 -4.059 -1.315 1.00 95.31 69 THR A N 1
ATOM 562 C CA . THR A 1 69 ? -8.707 -3.725 -0.622 1.00 95.31 69 THR A CA 1
ATOM 563 C C . THR A 1 69 ? -7.631 -4.792 -0.849 1.00 95.31 69 THR A C 1
ATOM 565 O O . THR A 1 69 ? -6.468 -4.464 -1.090 1.00 95.31 69 THR A O 1
ATOM 568 N N . LEU A 1 70 ? -8.002 -6.077 -0.834 1.00 95.56 70 LEU A N 1
ATOM 569 C CA . LEU A 1 70 ? -7.072 -7.175 -1.108 1.00 95.56 70 LEU A CA 1
ATOM 570 C C . LEU A 1 70 ? -6.513 -7.117 -2.539 1.00 95.56 70 LEU A C 1
ATOM 572 O O . LEU A 1 70 ? -5.324 -7.379 -2.742 1.00 95.56 70 LEU A O 1
ATOM 576 N N . GLU A 1 71 ? -7.343 -6.749 -3.516 1.00 96.00 71 GLU A N 1
ATOM 577 C CA . GLU A 1 71 ? -6.913 -6.551 -4.904 1.00 96.00 71 GLU A CA 1
ATOM 578 C C . GLU A 1 71 ? -6.058 -5.296 -5.095 1.00 96.00 71 GLU A C 1
ATOM 580 O O . GLU A 1 71 ? -5.111 -5.309 -5.879 1.00 96.00 71 GLU A O 1
ATOM 585 N N . ILE A 1 72 ? -6.314 -4.222 -4.347 1.00 95.00 72 ILE A N 1
ATOM 586 C CA . ILE A 1 72 ? -5.437 -3.041 -4.327 1.00 95.00 72 ILE A CA 1
ATOM 587 C C . ILE A 1 72 ? -4.033 -3.430 -3.852 1.00 95.00 72 ILE A C 1
ATOM 589 O O . ILE A 1 72 ? -3.050 -3.107 -4.520 1.00 95.00 72 ILE A O 1
ATOM 593 N N . VAL A 1 73 ? -3.931 -4.188 -2.753 1.00 95.75 73 VAL A N 1
ATOM 594 C CA . VAL A 1 73 ? -2.644 -4.696 -2.252 1.00 95.75 73 VAL A CA 1
ATOM 595 C C . VAL A 1 73 ? -1.946 -5.558 -3.305 1.00 95.75 73 VAL A C 1
ATOM 597 O O . VAL A 1 73 ? -0.734 -5.453 -3.485 1.00 95.75 73 VAL A O 1
ATOM 600 N N . HIS A 1 74 ? -2.686 -6.409 -4.020 1.00 95.31 74 HIS A N 1
ATOM 601 C CA . HIS A 1 74 ? -2.111 -7.225 -5.089 1.00 95.31 74 HIS A CA 1
ATOM 602 C C . HIS A 1 74 ? -1.573 -6.380 -6.244 1.00 95.31 74 HIS A C 1
ATOM 604 O O . HIS A 1 74 ? -0.427 -6.558 -6.652 1.00 95.31 74 HIS A O 1
ATOM 610 N N . ARG A 1 75 ? -2.357 -5.405 -6.701 1.00 94.75 75 ARG A N 1
ATOM 611 C CA . ARG A 1 75 ? -1.976 -4.495 -7.780 1.00 94.75 75 ARG A CA 1
ATOM 612 C C . ARG A 1 75 ? -0.743 -3.659 -7.439 1.00 94.75 75 ARG A C 1
ATOM 614 O O . ARG A 1 75 ? 0.085 -3.462 -8.327 1.00 94.75 75 ARG A O 1
ATOM 621 N N . TYR A 1 76 ? -0.598 -3.226 -6.184 1.00 95.62 76 TYR A N 1
ATOM 622 C CA . TYR A 1 76 ? 0.606 -2.545 -5.698 1.00 95.62 76 TYR A CA 1
ATOM 623 C C . TYR A 1 76 ? 1.849 -3.434 -5.823 1.00 95.62 76 TYR A C 1
ATOM 625 O O . TYR A 1 76 ? 2.848 -3.028 -6.412 1.00 95.62 76 TYR A O 1
ATOM 633 N N . VAL A 1 77 ? 1.765 -4.683 -5.350 1.00 94.75 77 VAL A N 1
ATOM 634 C CA . VAL A 1 77 ? 2.875 -5.644 -5.455 1.00 94.75 77 VAL A CA 1
ATOM 635 C C . VAL A 1 77 ? 3.229 -5.940 -6.910 1.00 94.75 77 VAL A C 1
ATOM 637 O O . VAL A 1 77 ? 4.406 -5.979 -7.248 1.00 94.75 77 VAL A O 1
ATOM 640 N N . GLU A 1 78 ? 2.240 -6.074 -7.793 1.00 94.44 78 GLU A N 1
ATOM 641 C CA . GLU A 1 78 ? 2.492 -6.253 -9.226 1.00 94.44 78 GLU A CA 1
ATOM 642 C C . GLU A 1 78 ? 3.132 -5.026 -9.894 1.00 94.44 78 GLU A C 1
ATOM 644 O O . GLU A 1 78 ? 3.862 -5.195 -10.869 1.00 94.44 78 GLU A O 1
ATOM 649 N N . GLN A 1 79 ? 2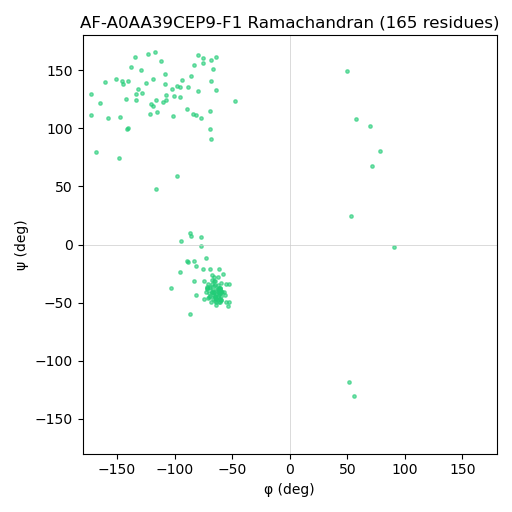.849 -3.798 -9.435 1.00 93.81 79 GLN A N 1
ATOM 650 C CA . GLN A 1 79 ? 3.527 -2.606 -9.965 1.00 93.81 79 GLN A CA 1
ATOM 651 C C . GLN A 1 79 ? 4.988 -2.585 -9.534 1.00 93.81 79 GLN A C 1
ATOM 653 O O . GLN A 1 79 ? 5.858 -2.390 -10.378 1.00 93.81 79 GLN A O 1
ATOM 658 N N . MET A 1 80 ? 5.261 -2.864 -8.256 1.00 93.88 80 MET A N 1
ATOM 659 C CA . MET A 1 80 ? 6.633 -2.967 -7.760 1.00 93.88 80 MET A CA 1
ATOM 660 C C . MET A 1 80 ? 7.415 -4.064 -8.487 1.00 93.88 80 MET A C 1
ATOM 662 O O . MET A 1 80 ? 8.538 -3.829 -8.912 1.00 93.88 80 MET A O 1
ATOM 666 N N . ASP A 1 81 ? 6.821 -5.242 -8.685 1.00 94.06 81 ASP A N 1
ATOM 667 C CA . ASP A 1 81 ? 7.490 -6.356 -9.367 1.00 94.06 81 ASP A CA 1
ATOM 668 C C . ASP A 1 81 ? 7.891 -6.014 -10.809 1.00 94.06 81 ASP A C 1
ATOM 670 O O . ASP A 1 81 ? 8.988 -6.353 -11.257 1.00 94.06 81 ASP A O 1
ATOM 674 N N . LYS A 1 82 ? 7.030 -5.272 -11.517 1.00 93.50 82 LYS A N 1
ATOM 675 C CA . LYS A 1 82 ? 7.318 -4.774 -12.867 1.00 93.50 82 LYS A CA 1
ATOM 676 C C . LYS A 1 82 ? 8.351 -3.657 -12.890 1.00 93.50 82 LYS A C 1
ATOM 678 O O . LYS A 1 82 ? 9.138 -3.620 -13.827 1.00 93.50 82 LYS A O 1
ATOM 683 N N . TYR A 1 83 ? 8.314 -2.757 -11.910 1.00 92.94 83 TYR A N 1
ATOM 684 C CA . TYR A 1 83 ? 9.247 -1.638 -11.813 1.00 92.94 83 TYR A CA 1
ATOM 685 C C . TYR A 1 83 ? 10.671 -2.120 -11.504 1.00 92.94 83 TYR A C 1
ATOM 687 O O . TYR A 1 83 ? 11.600 -1.780 -12.227 1.00 92.94 83 TYR A O 1
ATOM 695 N N . TYR A 1 84 ? 10.836 -2.973 -10.488 1.00 90.00 84 TYR A N 1
ATOM 696 C CA . TYR A 1 84 ? 12.152 -3.472 -10.068 1.00 90.00 84 TYR A CA 1
ATOM 697 C C . TYR A 1 84 ? 12.672 -4.646 -10.912 1.00 90.00 84 TYR A C 1
ATOM 699 O O . TYR A 1 84 ? 13.867 -4.925 -10.896 1.00 90.00 84 TYR A O 1
ATOM 707 N N . GLY A 1 85 ? 11.805 -5.343 -11.654 1.00 88.94 85 GLY A N 1
ATOM 708 C CA . GLY A 1 85 ? 12.202 -6.495 -12.464 1.00 88.94 85 GLY A CA 1
ATOM 709 C C . GLY A 1 85 ? 12.545 -7.720 -11.612 1.00 88.94 85 GLY A C 1
ATOM 710 O O . GLY A 1 85 ? 13.685 -8.184 -11.620 1.00 88.94 85 GLY A O 1
ATOM 711 N N . ASN A 1 86 ? 11.523 -8.288 -10.958 1.00 88.00 86 ASN A N 1
ATOM 712 C CA . ASN A 1 86 ? 11.590 -9.278 -9.868 1.00 88.00 86 ASN A CA 1
ATOM 713 C C . ASN A 1 86 ? 11.935 -8.634 -8.523 1.00 88.00 86 ASN A C 1
ATOM 715 O O . ASN A 1 86 ? 13.073 -8.683 -8.060 1.00 88.00 86 ASN A O 1
ATOM 719 N N . VAL A 1 87 ? 10.922 -8.053 -7.880 1.00 90.62 87 VAL A N 1
ATOM 720 C CA . VAL A 1 87 ? 11.112 -7.314 -6.625 1.00 90.62 87 VAL A CA 1
ATOM 721 C C . VAL A 1 87 ? 11.589 -8.221 -5.488 1.00 90.62 87 VAL A C 1
ATOM 723 O O . VAL A 1 87 ? 11.009 -9.278 -5.216 1.00 90.62 87 VAL A O 1
ATOM 726 N N . CYS A 1 88 ? 12.610 -7.776 -4.756 1.00 89.00 88 CYS A N 1
ATOM 727 C CA . CYS A 1 88 ? 13.043 -8.394 -3.510 1.00 89.00 88 CYS A CA 1
ATOM 728 C C . CYS A 1 88 ? 12.888 -7.449 -2.303 1.00 89.00 88 CYS A C 1
ATOM 730 O O . CYS A 1 88 ? 12.683 -6.244 -2.428 1.00 89.00 88 CYS A O 1
ATOM 732 N N . GLU A 1 89 ? 12.970 -8.004 -1.087 1.00 87.81 89 GLU A N 1
ATOM 733 C CA . GLU A 1 89 ? 12.878 -7.210 0.149 1.00 87.81 89 GLU A CA 1
ATOM 734 C C . GLU A 1 89 ? 13.976 -6.137 0.236 1.00 87.81 89 GLU A C 1
ATOM 736 O O . GLU A 1 89 ? 13.728 -5.064 0.784 1.00 87.81 89 GLU A O 1
ATOM 741 N N . LEU A 1 90 ? 15.167 -6.409 -0.308 1.00 88.94 90 LEU A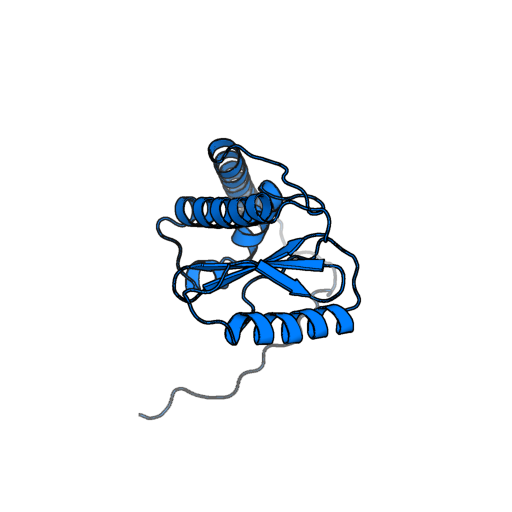 N 1
ATOM 742 C CA . LEU A 1 90 ? 16.271 -5.451 -0.301 1.00 88.94 90 LEU A CA 1
ATOM 743 C C . LEU A 1 90 ? 15.989 -4.252 -1.210 1.00 88.94 90 LEU A C 1
ATOM 745 O O . LEU A 1 90 ? 16.279 -3.134 -0.795 1.00 88.94 90 LEU A O 1
ATOM 749 N N . ASP A 1 91 ? 15.353 -4.450 -2.368 1.00 90.00 91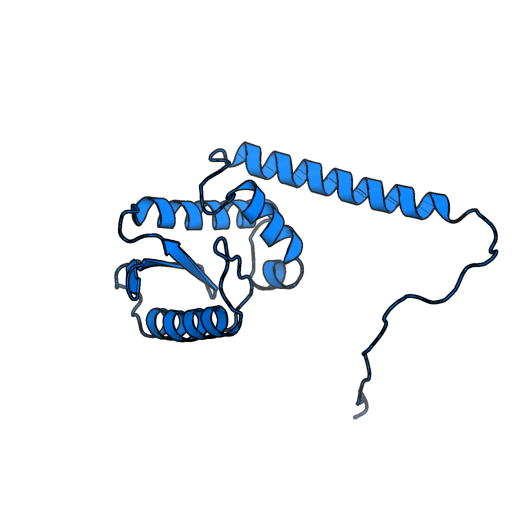 ASP A N 1
ATOM 750 C CA . ASP A 1 91 ? 15.016 -3.350 -3.286 1.00 90.00 91 ASP A CA 1
ATOM 751 C C . ASP A 1 91 ? 14.101 -2.326 -2.612 1.00 90.00 91 ASP A C 1
ATOM 753 O O . ASP A 1 91 ? 14.322 -1.121 -2.715 1.00 90.00 91 ASP A O 1
ATOM 757 N N . ILE A 1 92 ? 13.124 -2.809 -1.838 1.00 88.81 92 ILE A N 1
ATOM 758 C CA . ILE A 1 92 ? 12.195 -1.960 -1.080 1.00 88.81 92 ILE A CA 1
ATOM 759 C C . ILE A 1 92 ? 12.921 -1.211 0.048 1.00 88.81 92 ILE A C 1
ATOM 761 O O . ILE A 1 92 ? 12.548 -0.089 0.378 1.00 88.81 92 ILE A O 1
ATOM 765 N N . ILE A 1 93 ? 13.940 -1.816 0.666 1.00 89.69 93 ILE A N 1
ATOM 766 C CA . ILE A 1 93 ? 14.707 -1.187 1.754 1.00 89.69 93 ILE A CA 1
ATOM 767 C C . ILE A 1 93 ? 15.641 -0.107 1.212 1.00 89.69 93 ILE A C 1
ATOM 769 O O . ILE A 1 93 ? 15.690 0.983 1.777 1.00 89.69 93 ILE A O 1
ATOM 773 N N . PHE A 1 94 ? 16.385 -0.409 0.146 1.00 89.06 94 PHE A N 1
ATOM 774 C CA . PHE A 1 94 ? 17.347 0.525 -0.435 1.00 89.06 94 PHE A CA 1
ATOM 775 C C . PHE A 1 94 ? 16.652 1.671 -1.172 1.00 89.06 94 PHE A C 1
ATOM 777 O O . PHE A 1 94 ? 17.078 2.812 -1.039 1.00 89.06 94 PHE A O 1
ATOM 784 N N . ASN A 1 95 ? 15.544 1.390 -1.865 1.00 88.12 95 ASN A N 1
ATOM 785 C CA . ASN A 1 95 ? 14.815 2.365 -2.678 1.00 88.12 95 ASN A CA 1
ATOM 786 C C . ASN A 1 95 ? 13.400 2.619 -2.133 1.00 88.12 95 ASN A C 1
ATOM 788 O O . ASN A 1 95 ? 12.419 2.614 -2.881 1.00 88.12 95 ASN A O 1
ATOM 792 N N . PHE A 1 96 ? 13.274 2.846 -0.820 1.00 90.31 96 PHE A N 1
ATOM 793 C CA . PHE A 1 96 ? 11.967 3.037 -0.175 1.00 90.31 96 PHE A CA 1
ATOM 794 C C . PHE A 1 96 ? 11.207 4.266 -0.698 1.00 90.31 96 PHE A C 1
ATOM 796 O O . PHE A 1 96 ? 9.979 4.274 -0.671 1.00 90.31 96 PHE A O 1
ATOM 803 N N . GLN A 1 97 ? 11.916 5.292 -1.179 1.00 91.06 97 GLN A N 1
ATOM 804 C CA . GLN A 1 97 ? 11.322 6.489 -1.785 1.00 91.06 97 GLN A CA 1
ATOM 805 C C . GLN A 1 97 ? 10.514 6.124 -3.035 1.00 91.06 97 GLN A C 1
ATOM 807 O O . GLN A 1 97 ? 9.329 6.438 -3.105 1.00 91.06 97 GLN A O 1
ATOM 812 N N . LYS A 1 98 ? 11.102 5.336 -3.946 1.00 91.06 98 LYS A N 1
ATOM 813 C CA . LYS A 1 98 ? 10.416 4.831 -5.146 1.00 91.06 98 LYS A CA 1
ATOM 814 C C . LYS A 1 98 ? 9.201 3.976 -4.792 1.00 91.06 98 LYS A C 1
ATOM 816 O O . LYS A 1 98 ? 8.156 4.101 -5.419 1.00 91.06 98 LYS A O 1
ATOM 821 N N . ALA A 1 99 ? 9.285 3.172 -3.731 1.00 93.44 99 ALA A N 1
ATOM 822 C CA . ALA A 1 99 ? 8.129 2.426 -3.239 1.00 93.44 99 ALA A CA 1
ATOM 823 C C . ALA A 1 99 ? 6.986 3.352 -2.765 1.00 93.44 99 ALA A C 1
ATOM 825 O O . ALA A 1 99 ? 5.821 3.064 -3.037 1.00 93.44 99 ALA A O 1
ATOM 826 N N . TYR A 1 100 ? 7.292 4.480 -2.108 1.00 93.56 100 TYR A N 1
ATOM 827 C CA . TYR A 1 100 ? 6.277 5.487 -1.774 1.00 93.56 100 TYR A CA 1
ATOM 828 C C . TYR A 1 100 ? 5.694 6.169 -3.013 1.00 93.56 100 TYR A C 1
ATOM 830 O O . TYR A 1 100 ? 4.483 6.351 -3.048 1.00 93.56 100 TYR A O 1
ATOM 838 N N . PHE A 1 101 ? 6.498 6.480 -4.029 1.00 92.94 101 PHE A N 1
ATOM 839 C CA . PHE A 1 101 ? 5.996 7.080 -5.273 1.00 92.94 101 PHE A CA 1
ATOM 840 C C . PHE A 1 101 ? 5.045 6.142 -6.019 1.00 92.94 101 PHE A C 1
ATOM 842 O O . PHE A 1 101 ? 3.929 6.529 -6.354 1.00 92.94 101 PHE A O 1
ATOM 849 N N . ILE A 1 102 ? 5.408 4.860 -6.155 1.00 93.69 102 ILE A N 1
ATOM 850 C CA . ILE A 1 102 ? 4.512 3.839 -6.726 1.00 93.69 102 ILE A CA 1
ATOM 851 C C . ILE A 1 102 ? 3.199 3.758 -5.933 1.00 93.69 102 ILE A C 1
ATOM 853 O O . ILE A 1 102 ? 2.125 3.582 -6.512 1.00 93.69 102 ILE A O 1
ATOM 857 N N . LEU A 1 103 ? 3.280 3.839 -4.600 1.00 94.69 103 LEU A N 1
ATOM 858 C CA . LEU A 1 103 ? 2.104 3.785 -3.738 1.00 94.69 103 LEU A CA 1
ATOM 859 C C . LEU A 1 103 ? 1.219 5.022 -3.905 1.00 94.69 103 LEU A C 1
ATOM 861 O O . LEU A 1 103 ? 0.001 4.868 -3.926 1.00 94.69 103 LEU A O 1
ATOM 865 N N . ASP A 1 104 ? 1.815 6.204 -4.026 1.00 93.94 104 ASP A N 1
ATOM 866 C CA . ASP A 1 104 ? 1.104 7.478 -4.133 1.00 93.94 104 ASP A CA 1
ATOM 867 C C . ASP A 1 104 ? 0.460 7.662 -5.520 1.00 93.94 104 ASP A C 1
ATOM 869 O O . ASP A 1 104 ? -0.645 8.191 -5.610 1.00 93.94 104 ASP A O 1
ATOM 873 N N . GLU A 1 105 ? 1.053 7.117 -6.589 1.00 94.25 105 GLU A N 1
ATOM 874 C CA . GLU A 1 105 ? 0.400 7.043 -7.908 1.00 94.25 105 GLU A CA 1
ATOM 875 C C . GLU A 1 105 ? -0.804 6.088 -7.916 1.00 94.25 105 GLU A C 1
ATOM 877 O O . GLU A 1 105 ? -1.775 6.277 -8.654 1.00 94.25 105 GLU A O 1
ATOM 882 N N . LEU A 1 106 ? -0.766 5.042 -7.084 1.00 94.38 106 LEU A N 1
ATOM 883 C CA . LEU A 1 106 ? -1.863 4.085 -6.964 1.00 94.38 106 LEU A CA 1
ATOM 884 C C . LEU A 1 106 ? -2.980 4.595 -6.041 1.00 94.38 106 LEU A C 1
ATOM 886 O O . LEU A 1 106 ? -4.161 4.404 -6.343 1.00 94.38 106 LEU A O 1
ATOM 890 N N . LEU A 1 107 ? -2.618 5.186 -4.902 1.00 93.94 107 LEU A N 1
ATOM 891 C CA . LEU A 1 107 ? -3.526 5.560 -3.824 1.00 93.94 107 LEU A CA 1
ATOM 892 C C . LEU A 1 107 ? -3.357 7.018 -3.420 1.00 93.94 107 LEU A C 1
ATOM 894 O O . LEU A 1 107 ? -2.275 7.444 -3.023 1.00 93.94 107 LEU A O 1
ATOM 898 N N . LEU A 1 108 ? -4.478 7.728 -3.341 1.00 92.69 108 LEU A N 1
ATOM 899 C CA . LEU A 1 108 ? -4.515 9.093 -2.837 1.00 92.69 108 LEU A CA 1
ATOM 900 C C . LEU A 1 108 ? -5.623 9.255 -1.810 1.00 92.69 108 LEU A C 1
ATOM 902 O O . LEU A 1 108 ? -6.745 8.798 -2.002 1.00 92.69 108 LEU A O 1
ATOM 906 N N . ALA A 1 109 ? -5.291 9.899 -0.689 1.00 90.75 109 ALA A N 1
ATOM 907 C CA . ALA A 1 109 ? -6.215 10.128 0.424 1.00 90.75 109 ALA A CA 1
ATOM 908 C C . ALA A 1 109 ? -6.912 8.853 0.959 1.00 90.75 109 ALA A C 1
ATOM 910 O O . ALA A 1 109 ? -7.966 8.941 1.577 1.00 90.75 109 ALA A O 1
ATOM 911 N N . GLY A 1 110 ? -6.300 7.680 0.770 1.00 88.56 110 GLY A N 1
ATOM 912 C CA . GLY A 1 110 ? -6.848 6.388 1.194 1.00 88.56 110 GLY A CA 1
ATOM 913 C C . GLY A 1 110 ? -7.704 5.683 0.141 1.00 88.56 110 GLY A C 1
ATOM 914 O O . GLY A 1 110 ? -8.105 4.549 0.375 1.00 88.56 110 GLY A O 1
ATOM 915 N N . GLU A 1 111 ? -7.912 6.303 -1.019 1.00 91.19 111 GLU A N 1
ATOM 916 C CA . GLU A 1 111 ? -8.740 5.784 -2.106 1.00 91.19 111 GLU A CA 1
ATOM 917 C C . GLU A 1 111 ? -7.908 5.414 -3.337 1.00 91.19 111 GLU A C 1
ATOM 919 O O . GLU A 1 111 ? -6.795 5.908 -3.536 1.00 91.19 111 GLU A O 1
ATOM 924 N N . LEU A 1 112 ? -8.456 4.541 -4.186 1.00 92.44 112 LEU A N 1
ATOM 925 C CA . LEU A 1 112 ? -7.830 4.170 -5.456 1.00 92.44 112 LEU A CA 1
ATOM 926 C C . LEU A 1 112 ? -7.863 5.348 -6.437 1.00 92.44 112 LEU A C 1
ATOM 928 O O . LEU A 1 112 ? -8.935 5.737 -6.895 1.00 92.44 112 LEU A O 1
ATOM 932 N N . GLN A 1 113 ? -6.686 5.866 -6.793 1.00 94.31 113 GLN A N 1
ATOM 933 C CA . GLN A 1 113 ? -6.532 6.948 -7.766 1.00 94.31 113 GLN A CA 1
ATOM 934 C C . GLN A 1 113 ? -6.456 6.402 -9.195 1.00 94.31 113 GLN A C 1
ATOM 936 O O . GLN A 1 113 ? -7.296 6.723 -10.033 1.00 94.31 113 GLN A O 1
ATOM 941 N N . GLU A 1 114 ? -5.458 5.561 -9.477 1.00 94.12 114 GLU A N 1
ATOM 942 C CA . GLU A 1 114 ? -5.211 5.029 -10.816 1.00 94.12 114 GLU A CA 1
ATOM 943 C C . GLU A 1 114 ? -5.403 3.510 -10.838 1.00 94.12 114 GLU A C 1
ATOM 945 O O . GLU A 1 114 ? -4.798 2.744 -10.089 1.00 94.12 114 GLU A O 1
ATOM 950 N N . SER A 1 115 ? -6.276 3.047 -11.728 1.00 92.25 115 SER A N 1
ATOM 951 C CA . SER A 1 115 ? -6.613 1.625 -11.853 1.00 92.25 115 SER A CA 1
ATOM 952 C C . SER A 1 115 ? -5.796 0.922 -12.941 1.00 92.25 115 SER A C 1
ATOM 954 O O . SER A 1 115 ? -5.610 -0.302 -12.896 1.00 92.25 115 SER A O 1
ATOM 956 N N . SER A 1 116 ? -5.285 1.684 -13.915 1.00 93.56 116 SER A N 1
ATOM 957 C CA . SER A 1 116 ? -4.505 1.187 -15.042 1.00 93.56 116 SER A CA 1
ATOM 958 C C . SER A 1 116 ? -3.047 0.961 -14.651 1.00 93.56 116 SER A C 1
ATOM 960 O O . SER A 1 116 ? -2.265 1.898 -14.511 1.00 93.56 116 SER A O 1
ATOM 962 N N . LYS A 1 117 ? -2.632 -0.312 -14.615 1.00 92.06 117 LYS A N 1
ATOM 963 C CA . LYS A 1 117 ? -1.225 -0.713 -14.405 1.00 92.06 117 LYS A CA 1
ATOM 964 C C . LYS A 1 117 ? -0.257 -0.016 -15.378 1.00 92.06 117 LYS A C 1
ATOM 966 O O . LYS A 1 117 ? 0.881 0.266 -15.037 1.00 92.06 117 LYS A O 1
ATOM 971 N N . LYS A 1 118 ? -0.699 0.236 -16.617 1.00 93.50 118 LYS A N 1
ATOM 972 C CA . LYS A 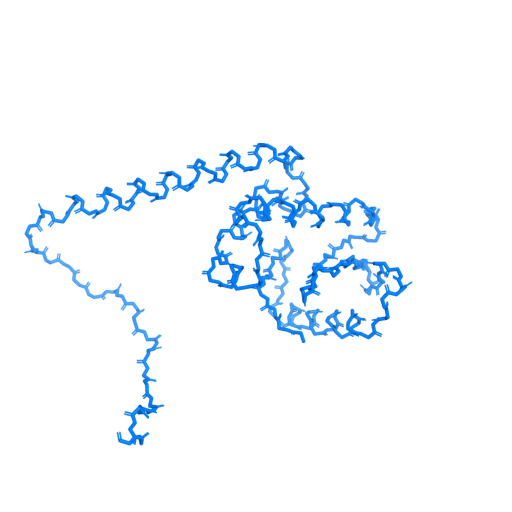1 118 ? 0.136 0.889 -17.640 1.00 93.50 118 LYS A CA 1
ATOM 973 C C . LYS A 1 118 ? 0.340 2.374 -17.354 1.00 93.50 118 LYS A C 1
ATOM 975 O O . LYS A 1 118 ? 1.413 2.885 -17.645 1.00 93.50 118 LYS A O 1
ATOM 980 N N . ASN A 1 119 ? -0.681 3.044 -16.821 1.00 93.12 119 ASN A N 1
ATOM 981 C CA . ASN A 1 119 ? -0.599 4.468 -16.517 1.00 93.12 119 ASN A CA 1
ATOM 982 C C . ASN A 1 119 ? 0.326 4.698 -15.326 1.00 93.12 119 ASN A C 1
ATOM 984 O O . ASN A 1 119 ? 1.229 5.511 -15.449 1.00 93.12 119 ASN A O 1
ATOM 988 N N . VAL A 1 120 ? 0.181 3.904 -14.256 1.00 92.81 120 VAL A N 1
ATOM 989 C CA . VAL A 1 120 ? 1.053 3.992 -13.071 1.00 92.81 120 VAL A CA 1
ATOM 990 C C . VAL A 1 120 ? 2.527 3.880 -13.468 1.00 92.81 120 VAL A C 1
ATOM 992 O O . VAL A 1 120 ? 3.307 4.781 -13.188 1.00 92.81 120 VAL A O 1
ATOM 995 N N . LEU A 1 121 ? 2.905 2.832 -14.214 1.00 91.88 121 LEU A N 1
ATOM 996 C CA . LEU A 1 121 ? 4.292 2.661 -14.673 1.00 91.88 121 LEU A CA 1
ATOM 997 C C . LEU A 1 121 ? 4.774 3.813 -15.558 1.00 91.88 121 LEU A C 1
ATOM 999 O O . LEU A 1 121 ? 5.928 4.210 -15.463 1.00 91.88 121 LEU A O 1
ATOM 1003 N N . ARG A 1 122 ? 3.899 4.361 -16.409 1.00 93.88 122 ARG A N 1
ATOM 1004 C CA . ARG A 1 122 ? 4.242 5.509 -17.250 1.00 93.88 122 ARG A CA 1
ATOM 1005 C C . ARG A 1 122 ? 4.535 6.754 -16.411 1.00 93.88 122 ARG A C 1
ATOM 1007 O O . ARG A 1 122 ? 5.500 7.437 -16.733 1.00 93.88 122 ARG A O 1
ATOM 1014 N N . CYS A 1 123 ? 3.720 7.052 -15.397 1.00 92.25 123 CYS A N 1
ATOM 1015 C CA . CYS A 1 123 ? 3.935 8.198 -14.510 1.00 92.25 123 CYS A CA 1
ATOM 1016 C C . CYS A 1 123 ? 5.268 8.065 -13.769 1.00 92.25 123 CYS A C 1
ATOM 1018 O O . CYS A 1 123 ? 6.079 8.982 -13.822 1.00 92.25 123 CYS A O 1
ATOM 1020 N N . ILE A 1 124 ? 5.544 6.888 -13.199 1.00 91.25 124 ILE A N 1
ATOM 1021 C CA . ILE A 1 124 ? 6.798 6.630 -12.477 1.00 91.25 124 ILE A CA 1
ATOM 1022 C C . ILE A 1 124 ? 8.011 6.787 -13.405 1.00 91.25 124 ILE A C 1
ATOM 1024 O O . ILE A 1 124 ? 8.983 7.433 -13.044 1.00 91.25 124 ILE A O 1
ATOM 1028 N N . SER A 1 125 ? 7.960 6.260 -14.635 1.00 90.56 125 SER A N 1
ATOM 1029 C CA . SER A 1 125 ? 9.069 6.435 -15.587 1.00 90.56 125 SER A CA 1
ATOM 1030 C C . SER A 1 125 ? 9.282 7.892 -16.012 1.00 90.56 125 SER A C 1
ATOM 1032 O O . SER A 1 125 ? 10.404 8.280 -16.332 1.00 90.56 125 SER A O 1
ATOM 1034 N N . GLN A 1 126 ? 8.214 8.696 -16.061 1.00 90.94 126 GLN A N 1
ATOM 1035 C CA . GLN A 1 126 ? 8.329 10.131 -16.323 1.00 90.94 126 GLN A CA 1
ATOM 1036 C C . GLN A 1 126 ? 8.976 10.852 -15.141 1.00 90.94 126 GLN A C 1
ATOM 1038 O O . GLN A 1 126 ? 9.836 11.693 -15.367 1.00 90.94 126 GLN A O 1
ATOM 1043 N N . GLU A 1 127 ? 8.598 10.499 -13.914 1.00 87.81 127 GLU A N 1
ATOM 1044 C CA . GLU A 1 127 ? 9.196 11.037 -12.690 1.00 87.81 127 GLU A CA 1
ATOM 1045 C C . GLU A 1 127 ? 10.684 10.687 -12.583 1.00 87.81 127 GLU A C 1
ATOM 1047 O O . GLU A 1 127 ? 11.491 11.581 -12.359 1.00 87.81 127 GLU A O 1
ATOM 1052 N N . ASP A 1 128 ? 11.063 9.435 -12.859 1.00 89.00 128 ASP A N 1
ATOM 1053 C CA . ASP A 1 128 ? 12.471 9.014 -12.910 1.00 89.00 128 ASP A CA 1
ATOM 1054 C C . ASP A 1 128 ? 13.275 9.864 -13.912 1.00 89.00 128 ASP A C 1
ATOM 1056 O O . ASP A 1 128 ? 14.362 10.336 -13.599 1.00 89.00 128 ASP A O 1
ATOM 1060 N N . SER A 1 129 ? 12.705 10.129 -15.095 1.00 89.31 129 SER A N 1
ATOM 1061 C CA . SER A 1 129 ? 13.366 10.955 -16.118 1.00 89.31 129 SER A CA 1
ATOM 1062 C C . SER A 1 129 ? 13.539 12.411 -15.675 1.00 89.31 129 SER A C 1
ATOM 1064 O O . SER A 1 129 ? 14.516 13.050 -16.050 1.00 89.31 129 SER A O 1
ATOM 1066 N N . LEU A 1 130 ? 12.579 12.954 -14.922 1.00 86.38 130 LEU A N 1
ATOM 1067 C CA . LEU A 1 130 ? 12.649 14.323 -14.411 1.00 86.38 130 LEU A CA 1
ATOM 1068 C C . LEU A 1 130 ? 13.673 14.444 -13.280 1.00 86.38 130 LEU A C 1
ATOM 1070 O O . LEU A 1 130 ? 14.433 15.406 -13.264 1.00 86.38 130 LEU A O 1
ATOM 1074 N N . GLU A 1 131 ? 13.729 13.461 -12.381 1.00 83.06 131 GLU A N 1
ATOM 1075 C CA . GLU A 1 131 ? 14.727 13.423 -11.308 1.00 83.06 131 GLU A CA 1
ATOM 1076 C C . GLU A 1 131 ? 16.152 13.363 -11.877 1.00 83.06 131 GLU A C 1
ATOM 1078 O O . GLU A 1 131 ? 17.024 14.105 -11.428 1.00 83.06 131 GLU A O 1
ATOM 1083 N N . ASP A 1 132 ? 16.377 12.558 -12.921 1.00 81.25 132 ASP A N 1
ATOM 1084 C CA . ASP A 1 132 ? 17.671 12.492 -13.608 1.00 81.25 132 ASP A CA 1
ATOM 1085 C C . ASP A 1 132 ? 18.062 13.851 -14.231 1.00 81.25 132 ASP A C 1
ATOM 1087 O O . ASP A 1 132 ? 19.211 14.281 -14.110 1.00 81.25 132 ASP A O 1
ATOM 1091 N N . MET A 1 133 ? 17.107 14.569 -14.840 1.00 76.44 133 MET A N 1
ATOM 1092 C CA . MET A 1 133 ? 17.343 15.897 -15.429 1.00 76.44 133 MET A CA 1
ATOM 1093 C C . MET A 1 133 ? 17.687 16.964 -14.377 1.00 76.44 133 MET A C 1
ATOM 1095 O O . MET A 1 133 ? 18.585 17.774 -14.600 1.00 76.44 133 MET A O 1
ATOM 1099 N N . GLU A 1 134 ? 17.017 16.963 -13.221 1.00 71.25 134 GLU A N 1
ATOM 1100 C CA . GLU A 1 134 ? 17.313 17.902 -12.126 1.00 71.25 134 GLU A CA 1
ATOM 1101 C C . GLU A 1 134 ? 18.721 17.684 -11.546 1.00 71.25 134 GLU A C 1
ATOM 1103 O O . GLU A 1 134 ? 19.414 18.636 -11.169 1.00 71.25 134 GLU A O 1
ATOM 1108 N N . VAL A 1 135 ? 19.183 16.429 -11.507 1.00 67.12 135 VAL A N 1
ATOM 1109 C CA . VAL A 1 135 ? 20.547 16.100 -11.075 1.00 67.12 135 VAL A CA 1
ATOM 1110 C C . VAL A 1 135 ? 21.580 16.622 -12.076 1.00 67.12 135 VAL A C 1
ATOM 1112 O O . VAL A 1 135 ? 22.597 17.171 -11.646 1.00 67.12 135 VAL A O 1
ATOM 1115 N N . GLU A 1 136 ? 21.327 16.511 -13.382 1.00 62.75 136 GLU A N 1
ATOM 1116 C CA . GLU A 1 136 ? 22.212 17.048 -14.425 1.00 62.75 136 GLU A CA 1
ATOM 1117 C C . GLU A 1 136 ? 22.300 18.586 -14.375 1.00 62.75 136 GLU A C 1
ATOM 1119 O O . GLU A 1 136 ? 23.403 19.136 -14.351 1.00 62.75 136 GLU A O 1
ATOM 1124 N N . GLU A 1 137 ? 21.170 19.290 -14.239 1.00 58.09 137 GLU A N 1
ATOM 1125 C CA . G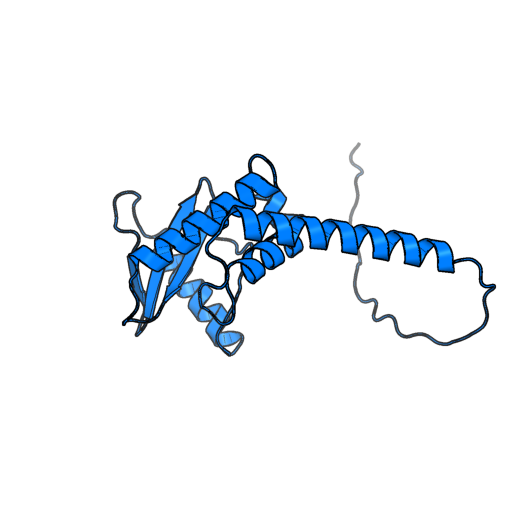LU A 1 137 ? 21.144 20.761 -14.150 1.00 58.09 137 GLU A CA 1
ATOM 1126 C C . GLU A 1 137 ? 21.896 21.294 -12.914 1.00 58.09 137 GLU A C 1
ATOM 1128 O O . GLU A 1 137 ? 22.593 22.309 -12.986 1.00 58.09 137 GLU A O 1
ATOM 1133 N N . SER A 1 138 ? 21.843 20.575 -11.787 1.00 53.28 138 SER A N 1
ATOM 1134 C CA . SER A 1 138 ? 22.567 20.955 -10.564 1.00 53.28 138 SER A CA 1
ATOM 1135 C C . SER A 1 138 ? 24.097 20.823 -10.668 1.00 53.28 138 SER A C 1
ATOM 1137 O O . SER A 1 138 ? 24.831 21.466 -9.912 1.00 53.28 138 SER A O 1
ATOM 1139 N N . GLN A 1 139 ? 24.602 20.013 -11.605 1.00 46.88 139 GLN A N 1
ATOM 1140 C CA . GLN A 1 139 ? 26.040 19.855 -11.842 1.00 46.88 139 GLN A CA 1
ATOM 1141 C C . GLN A 1 139 ? 26.596 20.963 -12.747 1.00 46.88 139 GLN A C 1
ATOM 1143 O O . GLN A 1 139 ? 27.732 21.404 -12.537 1.00 46.88 139 GLN A O 1
ATOM 1148 N N . ASP A 1 140 ? 25.787 21.483 -13.671 1.00 47.69 140 ASP A N 1
ATOM 1149 C CA . ASP A 1 140 ? 26.176 22.561 -14.586 1.00 47.69 140 ASP A CA 1
ATOM 1150 C C . ASP A 1 140 ? 26.225 23.952 -13.916 1.00 47.69 140 ASP A C 1
ATOM 1152 O O . ASP A 1 140 ? 26.978 24.827 -14.353 1.00 47.69 140 ASP A O 1
ATOM 1156 N N . GLU A 1 141 ? 25.536 24.162 -12.786 1.00 49.22 141 GLU A N 1
ATOM 1157 C CA . GLU A 1 141 ? 25.626 25.414 -12.006 1.00 49.22 141 GLU A CA 1
ATOM 1158 C C . GLU A 1 141 ? 26.908 25.549 -11.148 1.00 49.22 141 GLU A C 1
ATOM 1160 O O . GLU A 1 141 ? 27.142 26.588 -10.525 1.00 49.22 141 GLU A O 1
ATOM 1165 N N . THR A 1 142 ? 27.809 24.555 -11.139 1.00 46.00 142 THR A N 1
ATOM 1166 C CA . THR A 1 142 ? 29.059 24.608 -10.346 1.00 46.00 142 THR A CA 1
ATOM 1167 C C . THR A 1 142 ? 30.180 25.481 -10.941 1.00 46.00 142 THR A C 1
ATOM 1169 O O . THR A 1 142 ? 31.264 25.578 -10.360 1.00 46.00 142 THR A O 1
ATOM 1172 N N . PHE A 1 143 ? 29.930 26.217 -12.033 1.00 43.78 143 PHE A N 1
ATOM 1173 C CA . PHE A 1 143 ? 30.843 27.249 -12.549 1.00 43.78 143 PHE A CA 1
ATOM 1174 C C . PHE A 1 143 ? 30.449 28.673 -12.106 1.00 43.78 143 PHE A C 1
ATOM 1176 O O . PHE A 1 143 ? 30.237 29.561 -12.929 1.00 43.78 143 PHE A O 1
ATOM 1183 N N . ILE A 1 144 ? 30.385 28.935 -10.796 1.00 45.81 144 ILE A N 1
ATOM 1184 C CA . ILE A 1 144 ? 30.402 30.309 -10.259 1.00 45.81 144 ILE A CA 1
ATOM 1185 C C . ILE A 1 144 ? 31.404 30.370 -9.092 1.00 45.81 144 ILE A C 1
ATOM 1187 O O . ILE A 1 144 ? 31.305 29.571 -8.159 1.00 45.81 144 ILE A O 1
ATOM 1191 N N . PRO A 1 145 ? 32.409 31.273 -9.119 1.00 41.12 145 PRO A N 1
ATOM 1192 C CA . PRO A 1 145 ? 33.454 31.312 -8.105 1.00 41.12 145 PRO A CA 1
ATOM 1193 C C . PRO A 1 145 ? 32.889 31.748 -6.748 1.00 41.12 145 PRO A C 1
ATOM 1195 O O . PRO A 1 145 ? 32.059 32.649 -6.652 1.00 41.12 145 PRO A O 1
ATOM 1198 N N . ALA A 1 146 ? 33.387 31.099 -5.699 1.00 48.59 146 ALA A N 1
ATOM 1199 C CA . ALA A 1 146 ? 33.000 31.273 -4.306 1.00 48.59 146 ALA A CA 1
ATOM 1200 C C . ALA A 1 146 ? 32.933 32.742 -3.838 1.00 48.59 146 ALA A C 1
ATOM 1202 O O . ALA A 1 146 ? 33.947 33.440 -3.830 1.00 48.59 146 ALA A O 1
ATOM 1203 N N . ALA A 1 147 ? 31.771 33.164 -3.325 1.00 41.50 147 ALA A N 1
ATOM 1204 C CA . ALA A 1 147 ? 31.660 34.268 -2.371 1.00 41.50 147 ALA A CA 1
ATOM 1205 C C . ALA A 1 147 ? 30.355 34.198 -1.546 1.00 41.50 147 ALA A C 1
ATOM 1207 O O . ALA A 1 147 ? 29.279 34.511 -2.037 1.00 41.50 147 ALA A O 1
ATOM 1208 N N . ASN A 1 148 ? 30.512 33.871 -0.258 1.00 42.97 148 ASN A N 1
ATOM 1209 C CA . ASN A 1 148 ? 29.688 34.271 0.894 1.00 42.97 148 ASN A CA 1
ATOM 1210 C C . ASN A 1 148 ? 28.178 33.954 0.929 1.00 42.97 148 ASN A C 1
ATOM 1212 O O . ASN A 1 148 ? 27.382 34.730 0.417 1.00 42.97 148 ASN A O 1
ATOM 1216 N N . LEU A 1 149 ? 27.791 32.987 1.778 1.00 43.03 149 LEU A N 1
ATOM 1217 C CA . LEU A 1 149 ? 26.862 33.197 2.912 1.00 43.03 149 LEU A CA 1
ATOM 1218 C C . LEU A 1 149 ? 26.761 31.937 3.802 1.00 43.03 149 LEU A C 1
ATOM 1220 O O . LEU A 1 149 ? 26.217 30.934 3.376 1.00 43.03 149 LEU A O 1
ATOM 1224 N N . GLY A 1 150 ? 27.295 32.045 5.028 1.00 41.12 150 GLY A N 1
ATOM 1225 C CA . GLY A 1 150 ? 26.787 31.534 6.322 1.00 41.12 150 GLY A CA 1
ATOM 1226 C C . GLY A 1 150 ? 26.318 30.073 6.532 1.00 41.12 150 GLY A C 1
ATOM 1227 O O . GLY A 1 150 ? 25.753 29.447 5.646 1.00 41.12 150 GLY A O 1
ATOM 1228 N N . PRO A 1 151 ? 26.472 29.518 7.756 1.00 46.81 151 PRO A N 1
ATOM 1229 C CA . PRO A 1 151 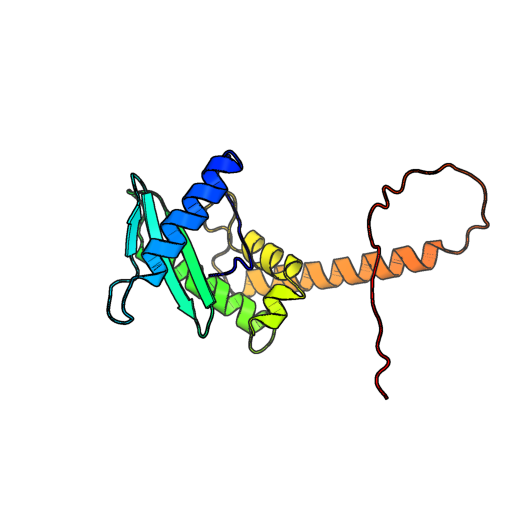? 26.250 28.102 8.028 1.00 46.81 151 PRO A CA 1
ATOM 1230 C C . PRO A 1 151 ? 24.790 27.824 8.406 1.00 46.81 151 PRO A C 1
ATOM 1232 O O . PRO A 1 151 ? 24.338 28.257 9.459 1.00 46.81 151 PRO A O 1
ATOM 1235 N N . PHE A 1 152 ? 24.068 27.047 7.604 1.00 31.45 152 PHE A N 1
ATOM 1236 C CA . PHE A 1 152 ? 22.907 26.283 8.076 1.00 31.45 152 PHE A CA 1
ATOM 1237 C C . PHE A 1 152 ? 22.785 24.991 7.261 1.00 31.45 152 PHE A C 1
ATOM 1239 O O . PHE A 1 152 ? 21.918 24.832 6.413 1.00 31.45 152 PHE A O 1
ATOM 1246 N N . VAL A 1 153 ? 23.675 24.041 7.544 1.00 31.34 153 VAL A N 1
ATOM 1247 C CA . VAL A 1 153 ? 23.360 22.621 7.375 1.00 31.34 153 VAL A CA 1
ATOM 1248 C C . VAL A 1 153 ? 23.387 22.028 8.768 1.00 31.34 153 VAL A C 1
ATOM 1250 O O . VAL A 1 153 ? 24.417 22.012 9.443 1.00 31.34 153 VAL A O 1
ATOM 1253 N N . LEU A 1 154 ? 22.216 21.592 9.215 1.00 28.34 154 LEU A N 1
ATOM 1254 C CA . LEU A 1 154 ? 22.072 20.781 10.407 1.00 28.34 154 LEU A CA 1
ATOM 1255 C C . LEU A 1 154 ? 22.703 19.414 10.097 1.00 28.34 154 LEU A C 1
ATOM 1257 O O . LEU A 1 154 ? 22.041 18.529 9.564 1.00 28.34 154 LEU A O 1
ATOM 1261 N N . LEU A 1 155 ? 23.995 19.254 10.386 1.00 31.53 155 LEU A N 1
ATOM 1262 C CA . LEU A 1 155 ? 24.632 17.944 10.477 1.00 31.53 155 LEU A CA 1
ATOM 1263 C C . LEU A 1 155 ? 24.779 17.592 11.961 1.00 31.53 155 LEU A C 1
ATOM 1265 O O . LEU A 1 155 ? 25.548 18.225 12.679 1.00 31.53 155 LEU A O 1
ATOM 1269 N N . CYS A 1 156 ? 24.015 16.602 12.424 1.00 28.28 156 CYS A N 1
ATOM 1270 C CA .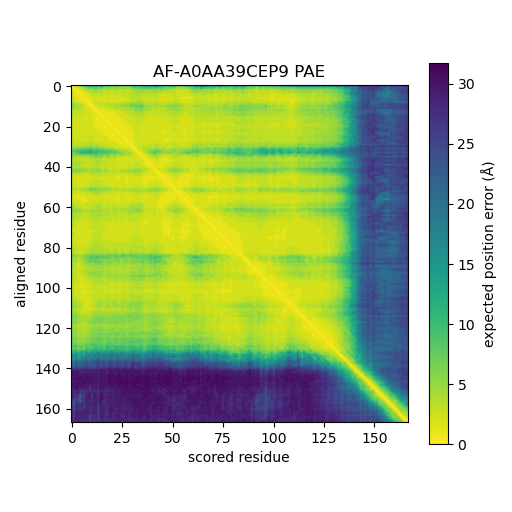 CYS A 1 156 ? 24.310 15.792 13.611 1.00 28.28 156 CYS A CA 1
ATOM 1271 C C . CYS A 1 156 ? 23.398 14.545 13.556 1.00 28.28 156 CYS A C 1
ATOM 1273 O O . CYS A 1 156 ? 22.185 14.702 13.467 1.00 28.28 156 CYS A O 1
ATOM 1275 N N . SER A 1 157 ? 23.872 13.297 13.556 1.00 27.89 157 SER A N 1
ATOM 1276 C CA . SER A 1 157 ? 25.204 12.794 13.902 1.00 27.89 157 SER A CA 1
ATOM 1277 C C . SER A 1 157 ? 25.541 11.516 13.126 1.00 27.89 157 SER A C 1
ATOM 1279 O O . SER A 1 157 ? 24.704 10.629 12.979 1.00 27.89 157 SER A O 1
ATOM 1281 N N . LEU A 1 158 ? 26.809 11.411 12.733 1.00 35.22 158 LEU A N 1
ATOM 1282 C CA . LEU A 1 158 ? 27.535 10.166 12.501 1.00 35.22 158 LEU A CA 1
ATOM 1283 C C . LEU A 1 158 ? 28.730 10.225 13.467 1.00 35.22 158 LEU A C 1
ATOM 1285 O O . LEU A 1 158 ? 29.490 11.187 13.390 1.00 35.22 158 LEU A O 1
ATOM 1289 N N . VAL A 1 159 ? 28.868 9.264 14.386 1.00 34.97 159 VAL A N 1
ATOM 1290 C CA . VAL A 1 159 ? 30.160 8.890 14.993 1.00 34.97 159 VAL A CA 1
ATOM 1291 C C . VAL A 1 159 ? 30.186 7.370 15.170 1.00 34.97 159 VAL A C 1
ATOM 1293 O O . VAL A 1 159 ? 29.265 6.784 15.739 1.00 34.97 159 VAL A O 1
ATOM 1296 N N . GLU A 1 160 ? 31.243 6.791 14.604 1.00 45.03 160 GLU A N 1
ATOM 1297 C CA . GLU A 1 160 ? 31.699 5.398 14.581 1.00 45.03 160 GLU A CA 1
ATOM 1298 C C . GLU A 1 160 ? 32.339 4.938 15.906 1.00 45.03 160 GLU A C 1
ATOM 1300 O O . GLU A 1 160 ? 32.832 5.771 16.655 1.00 45.03 160 GLU A O 1
ATOM 1305 N N . GLU A 1 161 ? 32.412 3.616 16.121 1.00 37.88 161 GLU A N 1
ATOM 1306 C CA . GLU A 1 161 ? 33.491 2.829 16.776 1.00 37.88 161 GLU A CA 1
ATOM 1307 C C . GLU A 1 161 ? 33.100 1.336 16.563 1.00 37.88 161 GLU A C 1
ATOM 1309 O O . GLU A 1 161 ? 31.945 0.986 16.786 1.00 37.88 161 GLU A O 1
ATOM 1314 N N . GLU A 1 162 ? 33.885 0.361 16.082 1.00 38.66 162 GLU A N 1
ATOM 1315 C CA . GLU A 1 162 ? 35.315 0.213 15.802 1.00 38.66 162 GLU A CA 1
ATOM 1316 C C . GLU A 1 162 ? 35.561 -0.959 14.803 1.00 38.66 162 GLU A C 1
ATOM 1318 O O . GLU A 1 162 ? 34.987 -2.040 14.923 1.00 38.66 162 GLU A O 1
ATOM 1323 N N . VAL A 1 163 ? 36.495 -0.728 13.869 1.00 35.06 163 VAL A N 1
ATOM 1324 C CA . VAL A 1 163 ? 37.698 -1.546 13.577 1.00 35.06 163 VAL A CA 1
ATOM 1325 C C . VAL A 1 163 ? 37.551 -2.943 12.940 1.00 35.06 163 VAL A C 1
ATOM 1327 O O . VAL A 1 163 ? 37.459 -3.983 13.589 1.00 35.06 163 VAL A O 1
ATOM 1330 N N . THR A 1 164 ? 37.824 -2.977 11.632 1.00 32.25 164 THR A N 1
ATOM 1331 C CA . THR A 1 164 ? 38.535 -4.090 10.984 1.00 32.25 164 THR A CA 1
ATOM 1332 C C . THR A 1 164 ? 40.004 -4.086 11.436 1.00 32.25 164 THR A C 1
ATOM 1334 O O . THR A 1 164 ? 40.801 -3.315 10.898 1.00 32.25 164 THR A O 1
ATOM 1337 N N . LYS A 1 165 ? 40.376 -4.930 12.415 1.00 29.95 165 LYS A N 1
ATOM 1338 C CA . LYS A 1 165 ? 41.758 -5.433 12.623 1.00 29.95 165 LYS A CA 1
ATOM 1339 C C . LYS A 1 165 ? 41.847 -6.592 13.639 1.00 29.95 165 LYS A C 1
ATOM 1341 O O . LYS A 1 165 ? 42.246 -6.420 14.783 1.00 29.95 165 LYS A O 1
ATOM 1346 N N . ILE A 1 166 ? 41.517 -7.791 13.166 1.00 29.86 166 ILE A N 1
ATOM 1347 C CA . ILE A 1 166 ? 42.200 -9.068 13.458 1.00 29.86 166 ILE A CA 1
ATOM 1348 C C . ILE A 1 166 ? 42.138 -9.764 12.084 1.00 29.86 166 ILE A C 1
ATOM 1350 O O . ILE A 1 166 ? 41.051 -10.135 11.657 1.00 29.86 166 ILE A O 1
ATOM 1354 N N . MET A 1 167 ? 43.167 -9.770 11.234 1.00 28.14 167 MET A N 1
ATOM 1355 C CA . MET A 1 167 ? 44.571 -10.165 11.417 1.00 28.14 167 MET A CA 1
ATOM 1356 C C . MET A 1 167 ? 45.538 -9.239 10.669 1.00 28.14 167 MET A C 1
ATOM 1358 O O . MET A 1 167 ? 45.104 -8.588 9.693 1.00 28.14 167 MET A O 1
#

InterPro domains:
  IPR011012 Longin-like domain superfamily [SSF64356] (5-130)
  IPR016635 Adaptor protein complex, sigma subunit [PIRSF015588] (3-137)
  IPR016635 Adaptor protein complex, sigma subunit [PTHR11753] (3-134)
  IPR022775 AP complex, mu/sigma subunit [PF01217] (3-130)
  IPR044733 AP-1 complex subunit sigma [cd14831] (3-134)